Protein AF-A0A833GIF8-F1 (afdb_monomer_lite)

Radius of gyration: 29.4 Å; chains: 1; bounding box: 71×42×74 Å

Sequence (118 aa):
MQLLIRAACAVCVVIGCGAAWARPADSVVDASVTADAAQREFADEVARAGGPAADVVLTTLATAKLQPSILEAIARPAEATRSWAQYRPIFITERRIDAGVAFYREHRELIERIAREQ

pLDDT: mean 81.36, std 21.2, range [33.38, 98.75]

Secondary structure (DSSP, 8-state):
------------------------------HHHH--HHHHHHHHHHHHTT-S-HHHHHHHHHT----HHHHHHHHS-------HHHHHHHH--HHHHHHHHHHHHHTHHHHHHHHH--

Foldseek 3Di:
DDDDDDDDDDDDDDDDDDPPPPPPPPPLPQLVVVDDPVLQVVLVVCVVVVHDHSSVSSSVVSPDDDDVVVVVVVPDPPPDDDDPVRVVVVQPDPVNVVVVVVVCVVCVVVVVVVVVVD

Structure (mmCIF, N/CA/C/O backbone):
data_AF-A0A833GIF8-F1
#
_entry.id   AF-A0A833GIF8-F1
#
loop_
_atom_site.group_PDB
_atom_site.id
_atom_site.type_symbol
_atom_site.label_atom_id
_atom_site.label_alt_id
_atom_site.label_comp_id
_atom_site.label_asym_id
_atom_site.label_entity_id
_atom_site.label_seq_id
_atom_site.pdbx_PDB_ins_code
_atom_site.Cartn_x
_atom_site.Cartn_y
_atom_site.Cartn_z
_atom_site.occupancy
_atom_site.B_iso_or_equiv
_atom_site.auth_seq_id
_atom_site.auth_comp_id
_atom_site.auth_asym_id
_atom_site.auth_atom_id
_atom_site.pdbx_PDB_model_num
ATOM 1 N N . MET A 1 1 ? -49.851 -23.422 -33.318 1.00 36.06 1 MET A N 1
ATOM 2 C CA . MET A 1 1 ? -50.354 -23.499 -34.703 1.00 36.06 1 MET A CA 1
ATOM 3 C C . MET A 1 1 ? -49.179 -23.275 -35.645 1.00 36.06 1 MET A C 1
ATOM 5 O O . MET A 1 1 ? -48.773 -22.143 -35.825 1.00 36.06 1 MET A O 1
ATOM 9 N N . GLN A 1 2 ? -48.611 -24.408 -36.084 1.00 40.09 2 GLN A N 1
ATOM 10 C CA . GLN A 1 2 ? -47.790 -24.670 -37.281 1.00 40.09 2 GLN A CA 1
ATOM 11 C C . GLN A 1 2 ? -46.529 -23.802 -37.492 1.00 40.09 2 GLN A C 1
ATOM 13 O O . GLN A 1 2 ? -46.612 -22.619 -37.774 1.00 40.09 2 GLN A O 1
ATOM 18 N N . LEU A 1 3 ? -45.338 -24.349 -37.194 1.00 39.75 3 LEU A N 1
ATOM 19 C CA . LEU A 1 3 ? -44.504 -25.169 -38.107 1.00 39.75 3 LEU A CA 1
ATOM 20 C C . LEU A 1 3 ? -44.025 -24.311 -39.294 1.00 39.75 3 LEU A C 1
ATOM 22 O O . LEU A 1 3 ? -44.835 -23.816 -40.060 1.00 39.75 3 LEU A O 1
ATOM 26 N N . LEU A 1 4 ? -42.722 -24.092 -39.479 1.00 46.22 4 LEU A N 1
ATOM 27 C CA . LEU A 1 4 ? -41.887 -25.045 -40.212 1.00 46.22 4 LEU A CA 1
ATOM 28 C C . LEU A 1 4 ? -40.390 -24.880 -39.898 1.00 46.22 4 LEU A C 1
ATOM 30 O O . LEU A 1 4 ? -39.802 -23.814 -40.050 1.00 46.22 4 LEU A O 1
ATOM 34 N N . ILE A 1 5 ? -39.791 -26.011 -39.536 1.00 45.56 5 ILE A N 1
ATOM 35 C CA . ILE A 1 5 ? -38.360 -26.313 -39.533 1.00 45.56 5 ILE A CA 1
ATOM 36 C C . ILE A 1 5 ? -37.957 -26.721 -40.962 1.00 45.56 5 ILE A C 1
ATOM 38 O O . ILE A 1 5 ? -38.623 -27.562 -41.566 1.00 45.56 5 ILE A O 1
ATOM 42 N N . ARG A 1 6 ? -36.844 -26.185 -41.475 1.00 53.72 6 ARG A N 1
ATOM 43 C CA . ARG A 1 6 ? -36.006 -26.769 -42.546 1.00 53.72 6 ARG A CA 1
ATOM 44 C C . ARG A 1 6 ? -34.549 -26.495 -42.147 1.00 53.72 6 ARG A C 1
ATOM 46 O O . ARG A 1 6 ? -34.133 -25.348 -42.137 1.00 53.72 6 ARG A O 1
ATOM 53 N N . ALA A 1 7 ? -33.875 -27.418 -41.465 1.00 44.59 7 ALA A N 1
ATOM 54 C CA . ALA A 1 7 ? -33.073 -28.506 -42.036 1.00 44.59 7 ALA A CA 1
ATOM 55 C C . ALA A 1 7 ? -31.959 -28.017 -42.989 1.00 44.59 7 ALA A C 1
ATOM 57 O O . ALA A 1 7 ? -32.210 -27.694 -44.143 1.00 44.59 7 ALA A O 1
ATOM 58 N N . ALA A 1 8 ? -30.754 -27.960 -42.409 1.00 48.12 8 ALA A N 1
ATOM 59 C CA . ALA A 1 8 ? -29.404 -28.165 -42.941 1.00 48.12 8 ALA A CA 1
ATOM 60 C C . ALA A 1 8 ? -29.197 -28.346 -44.457 1.00 48.12 8 ALA A C 1
ATOM 62 O O . ALA A 1 8 ? -29.813 -29.207 -45.071 1.00 48.12 8 ALA A O 1
ATOM 63 N N . CYS A 1 9 ? -28.202 -27.629 -44.996 1.00 33.38 9 CYS A N 1
ATOM 64 C CA . CYS A 1 9 ? -27.010 -28.172 -45.674 1.00 33.38 9 CYS A CA 1
ATOM 65 C C . CYS A 1 9 ? -26.383 -27.089 -46.561 1.00 33.38 9 CYS A C 1
ATOM 67 O O . CYS A 1 9 ? -26.982 -26.703 -47.555 1.00 33.38 9 CYS A O 1
ATOM 69 N N . ALA A 1 10 ? -25.168 -26.648 -46.235 1.00 46.25 10 ALA A N 1
ATOM 70 C CA . ALA A 1 10 ? -24.066 -26.513 -47.192 1.00 46.25 10 ALA A CA 1
ATOM 71 C C . ALA A 1 10 ? -22.861 -25.910 -46.468 1.00 46.25 10 ALA A C 1
ATOM 73 O O . ALA A 1 10 ? -22.788 -24.720 -46.179 1.00 46.25 10 ALA A O 1
ATOM 74 N N . VAL A 1 11 ? -21.913 -26.787 -46.170 1.00 49.19 11 VAL A N 1
ATOM 75 C CA . VAL A 1 11 ? -20.519 -26.440 -45.940 1.00 49.19 11 VAL A CA 1
ATOM 76 C C . VAL A 1 11 ? -20.008 -25.719 -47.193 1.00 49.19 11 VAL A C 1
ATOM 78 O O . VAL A 1 11 ? -19.962 -26.326 -48.259 1.00 49.19 11 VAL A O 1
ATOM 81 N N . CYS A 1 12 ? -19.609 -24.453 -47.065 1.00 45.12 12 CYS A N 1
ATOM 82 C CA . CYS A 1 12 ? -18.686 -23.808 -47.996 1.00 45.12 12 CYS A CA 1
ATOM 83 C C . CYS A 1 12 ? -17.364 -23.591 -47.261 1.00 45.12 12 CYS A C 1
ATOM 85 O O . CYS A 1 12 ? -17.247 -22.805 -46.325 1.00 45.12 12 CYS A O 1
ATOM 87 N N . VAL A 1 13 ? -16.399 -24.394 -47.678 1.00 49.81 13 VAL A N 1
ATOM 88 C CA . VAL A 1 13 ? -15.006 -24.448 -47.255 1.00 49.81 13 VAL A CA 1
ATOM 89 C C . VAL A 1 13 ? -14.210 -23.351 -47.976 1.00 49.81 13 VAL A C 1
ATOM 91 O O . VAL A 1 13 ? -14.473 -23.061 -49.138 1.00 49.81 13 VAL A O 1
ATOM 94 N N . VAL A 1 14 ? -13.189 -22.843 -47.274 1.00 47.50 14 VAL A N 1
ATOM 95 C CA . VAL A 1 14 ? -11.968 -22.167 -47.771 1.00 47.50 14 VAL A CA 1
ATOM 96 C C . VAL A 1 14 ? -12.034 -20.658 -48.075 1.00 47.50 14 VAL A C 1
ATOM 98 O O . VAL A 1 14 ? -12.506 -20.202 -49.105 1.00 47.50 14 VAL A O 1
ATOM 101 N N . ILE A 1 15 ? -11.465 -19.914 -47.114 1.00 54.56 15 ILE A N 1
ATOM 102 C CA . ILE A 1 15 ? -10.274 -19.044 -47.230 1.00 54.56 15 ILE A CA 1
ATOM 103 C C . ILE A 1 15 ? -10.235 -18.100 -48.440 1.00 54.56 15 ILE A C 1
ATOM 105 O O . ILE A 1 15 ? -10.016 -18.514 -49.573 1.00 54.56 15 ILE A O 1
ATOM 109 N N . GLY A 1 16 ? -10.255 -16.798 -48.145 1.00 41.03 16 GLY A N 1
ATOM 110 C CA . GLY A 1 16 ? -9.874 -15.754 -49.091 1.00 41.03 16 GLY A CA 1
ATOM 111 C C . GLY A 1 16 ? -9.657 -14.398 -48.421 1.00 41.03 16 GLY A C 1
ATOM 112 O O . GLY A 1 16 ? -10.611 -13.692 -48.134 1.00 41.03 16 GLY A O 1
ATOM 113 N N . CYS A 1 17 ? -8.384 -14.074 -48.185 1.00 46.12 17 CYS A N 1
ATOM 114 C CA . CYS A 1 17 ? -7.775 -12.739 -48.184 1.00 46.12 17 CYS A CA 1
ATOM 115 C C . CYS A 1 17 ? -8.517 -11.541 -47.552 1.00 46.12 17 CYS A C 1
ATOM 117 O O . CYS A 1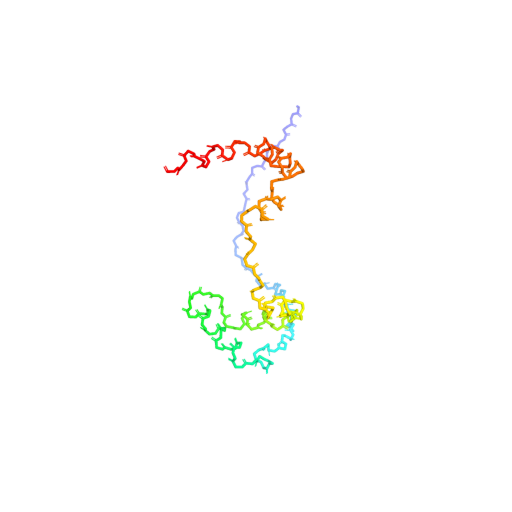 17 ? -9.331 -10.876 -48.178 1.00 46.12 17 CYS A O 1
ATOM 119 N N . GLY A 1 18 ? -7.999 -11.114 -46.396 1.00 49.09 18 GLY A N 1
ATOM 120 C CA . GLY A 1 18 ? -7.305 -9.823 -46.349 1.00 49.09 18 GLY A CA 1
ATOM 121 C C . GLY A 1 18 ? -8.160 -8.558 -46.306 1.00 49.09 18 GLY A C 1
ATOM 122 O O . GLY A 1 18 ? -8.007 -7.693 -47.157 1.00 49.09 18 GLY A O 1
ATOM 123 N N . ALA A 1 19 ? -8.930 -8.363 -45.239 1.00 51.97 19 ALA A N 1
ATOM 124 C CA . ALA A 1 19 ? -9.069 -7.022 -44.676 1.00 51.97 19 ALA A CA 1
ATOM 125 C C . ALA A 1 19 ? -8.088 -6.930 -43.506 1.00 51.97 19 ALA A C 1
ATOM 127 O O . ALA A 1 19 ? -8.445 -7.132 -42.347 1.00 51.97 19 ALA A O 1
ATOM 128 N N . ALA A 1 20 ? -6.814 -6.708 -43.836 1.00 49.66 20 ALA A N 1
ATOM 129 C CA . ALA A 1 20 ? -5.843 -6.261 -42.858 1.00 49.66 20 ALA A CA 1
ATOM 130 C C . ALA A 1 20 ? -6.366 -4.931 -42.313 1.00 49.66 20 ALA A C 1
ATOM 132 O O . ALA A 1 20 ? -6.282 -3.900 -42.981 1.00 49.66 20 ALA A O 1
ATOM 133 N N . TRP A 1 21 ? -6.942 -4.945 -41.114 1.00 53.12 21 TRP A N 1
ATOM 134 C CA . TRP A 1 21 ? -6.973 -3.738 -40.309 1.00 53.12 21 TRP A CA 1
ATOM 135 C C . TRP A 1 21 ? -5.512 -3.419 -40.024 1.00 53.12 21 TRP A C 1
ATOM 137 O O . TRP A 1 21 ? -4.908 -3.966 -39.102 1.00 53.12 21 TRP A O 1
ATOM 147 N N . ALA A 1 22 ? -4.914 -2.608 -40.894 1.00 52.16 22 ALA A N 1
ATOM 148 C CA . ALA A 1 22 ? -3.668 -1.948 -40.592 1.00 52.16 22 ALA A CA 1
ATOM 149 C C . ALA A 1 22 ? -3.943 -1.140 -39.324 1.00 52.16 22 ALA A C 1
ATOM 151 O O . ALA A 1 22 ? -4.609 -0.104 -39.367 1.00 52.16 22 ALA A O 1
ATOM 152 N N . ARG A 1 23 ? -3.487 -1.657 -38.177 1.00 61.47 23 ARG A N 1
ATOM 153 C CA . ARG A 1 23 ? -3.256 -0.802 -37.021 1.00 61.47 23 ARG A CA 1
ATOM 154 C C . ARG A 1 23 ? -2.362 0.323 -37.543 1.00 61.47 23 ARG A C 1
ATOM 156 O O . ARG A 1 23 ? -1.324 -0.004 -38.128 1.00 61.47 23 ARG A O 1
ATOM 163 N N . PRO A 1 24 ? -2.741 1.606 -37.405 1.00 51.72 24 PRO A N 1
ATOM 164 C CA . PRO A 1 24 ? -1.748 2.647 -37.573 1.00 51.72 24 PRO A CA 1
ATOM 165 C C . PRO A 1 24 ? -0.596 2.269 -36.643 1.00 51.72 24 PRO A C 1
ATOM 167 O O . PRO A 1 24 ? -0.822 1.889 -35.492 1.00 51.72 24 PRO A O 1
ATOM 170 N N . ALA A 1 25 ? 0.621 2.249 -37.181 1.00 53.94 25 ALA A N 1
ATOM 171 C CA . ALA A 1 25 ? 1.798 2.199 -36.344 1.00 53.94 25 ALA A CA 1
ATOM 172 C C . ALA A 1 25 ? 1.765 3.500 -35.545 1.00 53.94 25 ALA A C 1
ATOM 174 O O . ALA A 1 25 ? 2.202 4.540 -36.036 1.00 53.94 25 ALA A O 1
ATOM 175 N N . ASP A 1 26 ? 1.164 3.461 -34.356 1.00 52.91 26 ASP A N 1
ATOM 176 C CA . ASP A 1 26 ? 1.464 4.446 -33.337 1.00 52.91 26 ASP A CA 1
ATOM 177 C C . ASP A 1 26 ? 2.984 4.419 -33.243 1.00 52.91 26 ASP A C 1
ATOM 179 O O . ASP A 1 26 ? 3.580 3.380 -32.944 1.00 52.91 26 ASP A O 1
ATOM 183 N N . SER A 1 27 ? 3.625 5.521 -33.623 1.00 49.84 27 SER A N 1
ATOM 184 C CA . SER A 1 27 ? 5.045 5.695 -33.390 1.00 49.84 27 SER A CA 1
ATOM 185 C C . SER A 1 27 ? 5.203 5.758 -31.879 1.00 49.84 27 SER A C 1
ATOM 187 O O . SER A 1 27 ? 5.142 6.833 -31.278 1.00 49.84 27 SER A O 1
ATOM 189 N N . VAL A 1 28 ? 5.331 4.587 -31.260 1.00 51.03 28 VAL A N 1
ATOM 190 C CA . VAL A 1 28 ? 5.868 4.453 -29.921 1.00 51.03 28 VAL A CA 1
ATOM 191 C C . VAL A 1 28 ? 7.254 5.057 -30.053 1.00 51.03 28 VAL A C 1
ATOM 193 O O . VAL A 1 28 ? 8.142 4.469 -30.666 1.00 51.03 28 VAL A O 1
ATOM 196 N N . VAL A 1 29 ? 7.409 6.299 -29.590 1.00 53.78 29 VAL A N 1
ATOM 197 C CA . VAL A 1 29 ? 8.730 6.803 -29.225 1.00 53.78 29 VAL A CA 1
ATOM 198 C C . VAL A 1 29 ? 9.310 5.707 -28.360 1.00 53.78 29 VAL A C 1
ATOM 200 O O . VAL A 1 29 ? 8.718 5.383 -27.332 1.00 53.78 29 VAL A O 1
ATOM 203 N N . ASP A 1 30 ? 10.361 5.060 -28.855 1.00 56.88 30 ASP A N 1
ATOM 204 C CA . ASP A 1 30 ? 10.939 3.910 -28.190 1.00 56.88 30 ASP A CA 1
ATOM 205 C C . ASP A 1 30 ? 11.326 4.345 -26.778 1.00 56.88 30 ASP A C 1
ATOM 207 O O . ASP A 1 30 ? 12.273 5.107 -26.575 1.00 56.88 30 ASP A O 1
ATOM 211 N N . ALA A 1 31 ? 10.534 3.903 -25.804 1.00 58.94 31 ALA A N 1
ATOM 212 C CA . ALA A 1 31 ? 10.709 4.240 -24.404 1.00 58.94 31 ALA A CA 1
ATOM 213 C C . ALA A 1 31 ? 12.114 3.861 -23.917 1.00 58.94 31 ALA A C 1
ATOM 215 O O . ALA A 1 31 ? 12.628 4.480 -22.982 1.00 58.94 31 ALA A O 1
ATOM 216 N N . SER A 1 32 ? 12.760 2.897 -24.590 1.00 58.31 32 SER A N 1
ATOM 217 C CA . SER A 1 32 ? 14.136 2.487 -24.325 1.00 58.31 32 SER A CA 1
ATOM 218 C C . SER A 1 32 ? 15.166 3.593 -24.590 1.00 58.31 32 SER A C 1
ATOM 220 O O . SER A 1 32 ? 16.203 3.629 -23.918 1.00 58.31 32 SER A O 1
ATOM 222 N N . VAL A 1 33 ? 14.859 4.541 -25.485 1.00 60.31 33 VAL A N 1
ATOM 223 C CA . VAL A 1 33 ? 15.728 5.676 -25.840 1.00 60.31 33 VAL A CA 1
ATOM 224 C C . VAL A 1 33 ? 15.748 6.732 -24.732 1.00 60.31 33 VAL A C 1
ATOM 226 O O . VAL A 1 33 ? 16.770 7.382 -24.521 1.00 60.31 33 VAL A O 1
ATOM 229 N N . THR A 1 34 ? 14.647 6.890 -23.992 1.00 68.25 34 THR A N 1
ATOM 230 C CA . THR A 1 34 ? 14.540 7.832 -22.861 1.00 68.25 34 THR A CA 1
ATOM 231 C C . THR A 1 34 ? 14.795 7.195 -21.497 1.00 68.25 34 THR A C 1
ATOM 233 O O . THR A 1 34 ? 14.928 7.919 -20.513 1.00 68.25 34 THR A O 1
ATOM 236 N N . ALA A 1 35 ? 14.841 5.864 -21.424 1.00 81.38 35 ALA A N 1
ATOM 237 C CA . ALA A 1 35 ? 15.034 5.149 -20.172 1.00 81.38 35 ALA A CA 1
ATOM 238 C C . ALA A 1 35 ? 16.445 5.359 -19.602 1.00 81.38 35 ALA A C 1
ATOM 240 O O . ALA A 1 35 ? 17.430 5.439 -20.344 1.00 81.38 35 ALA A O 1
ATOM 241 N N . ASP A 1 36 ? 16.572 5.414 -18.279 1.00 90.00 36 ASP A N 1
ATOM 242 C CA . ASP A 1 36 ? 17.881 5.409 -17.626 1.00 90.00 36 ASP A CA 1
ATOM 243 C C . ASP A 1 36 ? 18.472 3.985 -17.524 1.00 90.00 36 ASP A C 1
ATOM 245 O O . ASP A 1 36 ? 17.871 2.988 -17.935 1.00 90.00 36 ASP A O 1
ATOM 249 N N . ALA A 1 37 ? 19.716 3.883 -17.044 1.00 94.38 37 ALA A N 1
ATOM 250 C CA . ALA A 1 37 ? 20.410 2.600 -16.943 1.00 94.38 37 ALA A CA 1
ATOM 251 C C . ALA A 1 37 ? 19.732 1.634 -15.959 1.00 94.38 37 ALA A C 1
ATOM 253 O O . ALA A 1 37 ? 19.657 0.443 -16.253 1.00 94.38 37 ALA A O 1
ATOM 254 N N . ALA A 1 38 ? 19.197 2.146 -14.848 1.00 94.69 38 ALA A N 1
ATOM 255 C CA . ALA A 1 38 ? 18.523 1.332 -13.844 1.00 94.69 38 ALA A CA 1
ATOM 256 C C . ALA A 1 38 ? 17.186 0.796 -14.375 1.00 94.69 38 ALA A C 1
ATOM 258 O O . ALA A 1 38 ? 16.844 -0.360 -14.141 1.00 94.69 38 ALA A O 1
ATOM 259 N N . GLN A 1 39 ? 16.453 1.599 -15.151 1.00 95.12 39 GLN A N 1
ATOM 260 C CA . GLN A 1 39 ? 15.219 1.163 -15.808 1.00 95.12 39 GLN A CA 1
ATOM 261 C C . GLN A 1 39 ? 15.466 0.036 -16.818 1.00 95.12 39 GLN A C 1
ATOM 263 O O . GLN A 1 39 ? 14.674 -0.904 -16.880 1.00 95.12 39 GLN A O 1
ATOM 268 N N . ARG A 1 40 ? 16.563 0.099 -17.586 1.00 96.19 40 ARG A N 1
ATOM 269 C CA . ARG A 1 40 ? 16.953 -0.982 -18.509 1.00 96.19 40 ARG A CA 1
ATOM 270 C C . ARG A 1 40 ? 17.363 -2.253 -17.773 1.00 96.19 40 ARG A C 1
ATOM 272 O O . ARG A 1 40 ? 16.858 -3.319 -18.099 1.00 96.19 40 ARG A O 1
ATOM 279 N N . GLU A 1 41 ? 18.214 -2.132 -16.757 1.00 97.50 41 GLU A N 1
ATOM 280 C CA . GLU A 1 41 ? 18.642 -3.278 -15.947 1.00 97.50 41 GLU A CA 1
ATOM 281 C C . GLU A 1 41 ? 17.448 -3.981 -15.287 1.00 97.50 41 GLU A C 1
ATOM 283 O O . GLU A 1 41 ? 17.333 -5.206 -15.348 1.00 97.50 41 GLU A O 1
ATOM 288 N N . PHE A 1 42 ? 16.513 -3.202 -14.738 1.00 97.56 42 PHE A N 1
ATOM 289 C CA . PHE A 1 42 ? 15.279 -3.726 -14.165 1.00 97.56 42 PHE A CA 1
ATOM 290 C C . PHE A 1 42 ? 14.400 -4.425 -15.212 1.00 97.56 42 PHE A C 1
ATOM 292 O O . PHE A 1 42 ? 13.872 -5.505 -14.953 1.00 97.56 42 PHE A O 1
ATOM 299 N N . ALA A 1 43 ? 14.249 -3.848 -16.407 1.00 97.56 43 ALA A N 1
ATOM 300 C CA . ALA A 1 43 ? 13.479 -4.468 -17.483 1.00 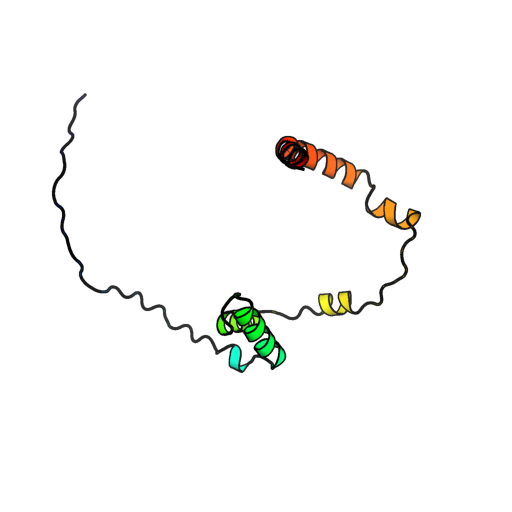97.56 43 ALA A CA 1
ATOM 301 C C . ALA A 1 43 ? 14.075 -5.823 -17.912 1.00 97.56 43 ALA A C 1
ATOM 303 O O . ALA A 1 43 ? 13.335 -6.795 -18.091 1.00 97.56 43 ALA A O 1
ATOM 304 N N . ASP A 1 44 ? 15.403 -5.912 -17.995 1.00 98.00 44 ASP A N 1
ATOM 305 C CA . ASP A 1 44 ? 16.116 -7.156 -18.297 1.00 98.00 44 ASP A CA 1
ATOM 306 C C . ASP A 1 44 ? 16.007 -8.180 -17.156 1.00 98.00 44 ASP A C 1
ATOM 308 O O . ASP A 1 44 ? 15.923 -9.388 -17.395 1.00 98.00 44 ASP A O 1
ATOM 312 N N . GLU A 1 45 ? 16.010 -7.733 -15.899 1.00 98.38 45 GLU A N 1
ATOM 313 C CA . GLU A 1 45 ? 15.762 -8.590 -14.735 1.00 98.38 45 GLU A CA 1
ATOM 314 C C . GLU A 1 45 ? 14.356 -9.196 -14.770 1.00 98.38 45 GLU A C 1
ATOM 316 O O . GLU A 1 45 ? 14.213 -10.417 -14.666 1.00 98.38 45 GLU A O 1
ATOM 321 N N . VAL A 1 46 ? 13.331 -8.369 -14.988 1.00 98.38 46 VAL A N 1
ATOM 322 C CA . VAL A 1 46 ? 11.934 -8.814 -15.076 1.00 98.38 46 VAL A CA 1
ATOM 323 C C . VAL A 1 46 ? 11.755 -9.832 -16.201 1.00 98.38 46 VAL A C 1
ATOM 325 O O . VAL A 1 46 ? 11.134 -10.876 -15.985 1.00 98.38 46 VAL A O 1
ATOM 328 N N . ALA A 1 47 ? 12.341 -9.578 -17.373 1.00 98.06 47 ALA A N 1
ATOM 329 C CA . ALA A 1 47 ? 12.279 -10.505 -18.498 1.00 98.06 47 ALA A CA 1
ATOM 330 C C . ALA A 1 47 ? 12.970 -11.844 -18.175 1.00 98.06 47 ALA A C 1
ATOM 332 O O . ALA A 1 47 ? 12.410 -12.913 -18.428 1.00 98.06 47 ALA A O 1
ATOM 333 N N . ARG A 1 48 ? 14.158 -11.813 -17.550 1.00 98.19 48 ARG A N 1
ATOM 334 C CA . ARG A 1 48 ? 14.876 -13.032 -17.125 1.00 98.19 48 ARG A CA 1
ATOM 335 C C . ARG A 1 48 ? 14.122 -13.835 -16.068 1.00 98.19 48 ARG A C 1
ATOM 337 O O . ARG A 1 48 ? 14.233 -15.058 -16.059 1.00 98.19 48 ARG A O 1
ATOM 344 N N . ALA A 1 49 ? 13.346 -13.176 -15.211 1.00 98.25 49 ALA A N 1
ATOM 345 C CA . ALA A 1 49 ? 12.508 -13.826 -14.204 1.00 98.25 49 ALA A CA 1
ATOM 346 C C . ALA A 1 49 ? 11.232 -14.478 -14.783 1.00 98.25 49 ALA A C 1
ATOM 348 O O . ALA A 1 49 ? 10.423 -15.016 -14.027 1.00 98.25 49 ALA A O 1
ATOM 349 N N . GLY A 1 50 ? 11.036 -14.443 -16.109 1.00 97.75 50 GLY A N 1
ATOM 350 C CA . GLY A 1 50 ? 9.837 -14.959 -16.777 1.00 97.75 50 GLY A CA 1
ATOM 351 C C . GLY A 1 50 ? 8.663 -13.977 -16.780 1.00 97.75 50 GLY A C 1
ATOM 352 O O . GLY A 1 50 ? 7.530 -14.377 -17.049 1.00 97.75 50 GLY A O 1
ATOM 353 N N . GLY A 1 51 ? 8.919 -12.708 -16.456 1.00 97.38 51 GLY A N 1
ATOM 354 C CA . GLY A 1 51 ? 7.953 -11.623 -16.563 1.00 97.38 51 GLY A CA 1
ATOM 355 C C . GLY A 1 51 ? 7.782 -11.108 -17.999 1.00 97.38 51 GLY A C 1
ATOM 356 O O . GLY A 1 51 ? 8.217 -11.746 -18.961 1.00 97.38 51 GLY A O 1
ATOM 357 N N . PRO A 1 52 ? 7.126 -9.945 -18.167 1.00 97.75 52 PRO A N 1
ATOM 358 C CA . PRO A 1 52 ? 6.989 -9.291 -19.466 1.00 97.75 52 PRO A CA 1
ATOM 359 C C . PRO A 1 52 ? 8.339 -9.012 -20.143 1.00 97.75 52 PRO A C 1
ATOM 361 O O . PRO A 1 52 ? 9.354 -8.828 -19.473 1.00 97.75 52 PRO A O 1
ATOM 364 N N . ALA A 1 53 ? 8.334 -8.934 -21.477 1.00 97.69 53 ALA A N 1
ATOM 365 C CA . ALA A 1 53 ? 9.514 -8.566 -22.256 1.00 97.69 53 ALA A CA 1
ATOM 366 C C . ALA A 1 53 ? 10.004 -7.147 -21.907 1.00 97.69 53 ALA A C 1
ATOM 368 O O . ALA A 1 53 ? 9.215 -6.280 -21.518 1.00 97.69 53 ALA A O 1
ATOM 369 N N . ALA A 1 54 ? 11.311 -6.911 -22.040 1.00 96.44 54 ALA A N 1
ATOM 370 C CA . ALA A 1 54 ? 11.947 -5.680 -21.574 1.00 96.44 54 ALA A CA 1
ATOM 371 C C . ALA A 1 54 ? 11.363 -4.411 -22.230 1.00 96.44 54 ALA A C 1
ATOM 373 O O . ALA A 1 54 ? 11.145 -3.408 -21.554 1.00 96.44 54 ALA A O 1
ATOM 374 N N . ASP A 1 55 ? 11.020 -4.463 -23.517 1.00 96.12 55 ASP A N 1
ATOM 375 C CA . ASP A 1 55 ? 10.373 -3.371 -24.255 1.00 96.12 55 ASP A CA 1
ATOM 376 C C . ASP A 1 55 ? 8.992 -3.006 -23.681 1.00 96.12 55 ASP A C 1
ATOM 378 O O . ASP A 1 55 ? 8.652 -1.824 -23.551 1.00 96.12 55 ASP A O 1
ATOM 382 N N . VAL A 1 56 ? 8.220 -4.012 -23.259 1.00 95.94 56 VAL A N 1
ATOM 383 C CA . VAL A 1 56 ? 6.916 -3.829 -22.605 1.00 95.94 56 VAL A CA 1
ATOM 384 C C . VAL A 1 56 ? 7.087 -3.155 -21.244 1.00 95.94 56 VAL A C 1
ATOM 386 O O . VAL A 1 56 ? 6.335 -2.234 -20.904 1.00 95.94 56 VAL A O 1
ATOM 389 N N . VAL A 1 57 ? 8.090 -3.577 -20.469 1.00 96.50 57 VAL A N 1
ATOM 390 C CA . VAL A 1 57 ? 8.405 -2.969 -19.167 1.00 96.50 57 VAL A CA 1
ATOM 391 C C . VAL A 1 57 ? 8.810 -1.505 -19.346 1.00 96.50 57 VAL A C 1
ATOM 393 O O . VAL A 1 57 ? 8.249 -0.633 -18.682 1.00 96.50 57 VAL A O 1
ATOM 396 N N . LEU A 1 58 ? 9.714 -1.210 -20.281 1.00 96.38 58 LEU A N 1
ATOM 397 C CA . LEU A 1 58 ? 10.183 0.154 -20.545 1.00 96.38 58 LEU A CA 1
ATOM 398 C C . LEU A 1 58 ? 9.056 1.065 -21.039 1.00 96.38 58 LEU A C 1
ATOM 400 O O . LEU A 1 58 ? 8.918 2.187 -20.553 1.00 96.38 58 LEU A O 1
ATOM 404 N N . THR A 1 59 ? 8.197 0.568 -21.930 1.00 95.31 59 THR A N 1
ATOM 405 C CA . THR A 1 59 ? 7.020 1.314 -22.403 1.00 95.31 59 THR A CA 1
ATOM 406 C C . THR A 1 59 ? 6.060 1.630 -21.258 1.00 95.31 59 THR A C 1
ATOM 408 O O . THR A 1 59 ? 5.539 2.741 -21.167 1.00 95.31 59 THR A O 1
ATOM 411 N N . THR A 1 60 ? 5.874 0.688 -20.332 1.00 95.19 60 THR A N 1
ATOM 412 C CA . THR A 1 60 ? 5.070 0.917 -19.124 1.00 95.19 60 THR A CA 1
ATOM 413 C C . THR A 1 60 ? 5.702 2.003 -18.249 1.00 95.19 60 THR A C 1
ATOM 415 O O . THR A 1 60 ? 5.024 2.959 -17.863 1.00 95.19 60 THR A O 1
ATOM 418 N N . LEU A 1 61 ? 7.010 1.905 -17.985 1.00 93.62 61 LEU A N 1
ATOM 419 C CA . LEU A 1 61 ? 7.755 2.867 -17.167 1.00 93.62 61 LEU A CA 1
ATOM 420 C C . LEU A 1 61 ? 7.789 4.275 -17.775 1.00 93.62 61 LEU A C 1
ATOM 422 O O . LEU A 1 61 ? 7.733 5.244 -17.023 1.00 93.62 61 LEU A O 1
ATOM 426 N N . ALA A 1 62 ? 7.798 4.413 -19.102 1.00 93.62 62 ALA A N 1
ATOM 427 C CA . ALA A 1 62 ? 7.754 5.721 -19.762 1.00 93.62 62 ALA A CA 1
ATOM 428 C C . ALA A 1 62 ? 6.464 6.508 -19.478 1.00 93.62 62 ALA A C 1
ATOM 430 O O . ALA A 1 62 ? 6.458 7.736 -19.547 1.00 93.62 62 ALA A O 1
ATOM 431 N N . THR A 1 63 ? 5.372 5.822 -19.130 1.00 92.38 63 THR A N 1
ATOM 432 C CA . THR A 1 63 ? 4.112 6.473 -18.730 1.00 92.38 63 THR A CA 1
ATOM 433 C C . THR A 1 63 ? 4.034 6.763 -17.229 1.00 92.38 63 THR A C 1
ATOM 435 O O . THR A 1 63 ? 3.143 7.496 -16.782 1.00 92.38 63 THR A O 1
ATOM 438 N N . ALA A 1 64 ? 4.953 6.203 -16.436 1.00 92.38 64 ALA A N 1
ATOM 439 C CA . ALA A 1 64 ? 4.961 6.367 -14.994 1.00 92.38 64 ALA A CA 1
ATOM 440 C C . ALA A 1 64 ? 5.336 7.803 -14.610 1.00 92.38 64 ALA A C 1
ATOM 442 O O . ALA A 1 64 ? 6.174 8.457 -15.228 1.00 92.38 64 ALA A O 1
ATOM 443 N N . LYS A 1 65 ? 4.713 8.298 -13.541 1.00 91.94 65 LYS A N 1
ATOM 444 C CA . LYS A 1 65 ? 4.992 9.626 -12.994 1.00 91.94 65 LYS A CA 1
ATOM 445 C C . LYS A 1 65 ? 5.573 9.480 -11.607 1.00 91.94 65 LYS A C 1
ATOM 447 O O . LYS A 1 65 ? 4.946 8.867 -10.741 1.00 91.94 65 LYS A O 1
ATOM 452 N N . LEU A 1 66 ? 6.729 10.100 -11.393 1.00 91.56 66 LEU A N 1
ATOM 453 C CA . LEU A 1 66 ? 7.295 10.229 -10.062 1.00 91.56 66 LEU A CA 1
ATOM 454 C C . LEU A 1 66 ? 6.323 11.017 -9.180 1.00 91.56 66 LEU A C 1
ATOM 456 O O . LEU A 1 66 ? 5.825 12.066 -9.585 1.00 91.56 66 LEU A O 1
ATOM 460 N N . GL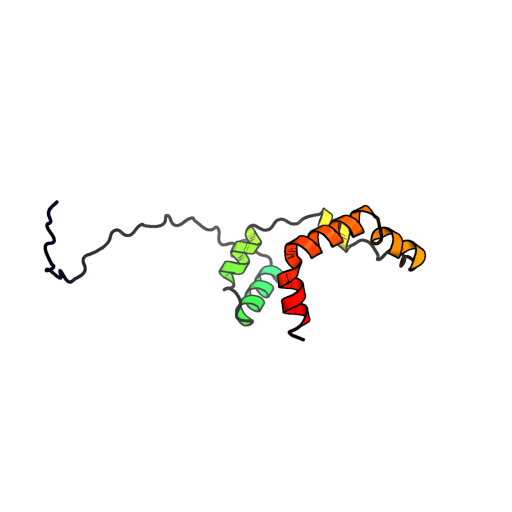N A 1 67 ? 6.051 10.500 -7.985 1.00 95.94 67 GLN A N 1
ATOM 461 C CA . GLN A 1 67 ? 5.170 11.135 -7.010 1.00 95.94 67 GLN A CA 1
ATOM 462 C C . GLN A 1 67 ? 6.029 11.708 -5.876 1.00 95.94 67 GLN A C 1
ATOM 464 O O . GLN A 1 67 ? 6.458 10.940 -5.009 1.00 95.94 67 GLN A O 1
ATOM 469 N N . PRO A 1 68 ? 6.286 13.031 -5.844 1.00 94.44 68 PRO A N 1
ATOM 470 C CA . PRO A 1 68 ? 7.110 13.641 -4.800 1.00 94.44 68 PRO A CA 1
ATOM 471 C C . PRO A 1 68 ? 6.607 13.326 -3.388 1.00 94.44 68 PRO A C 1
ATOM 473 O O . PRO A 1 68 ? 7.400 12.995 -2.516 1.00 94.44 68 PRO A O 1
ATOM 476 N N . SER A 1 69 ? 5.287 13.287 -3.184 1.00 96.00 69 SER A N 1
ATOM 477 C CA . SER A 1 69 ? 4.683 12.952 -1.889 1.00 96.00 69 SER A CA 1
ATOM 478 C C . SER A 1 69 ? 5.012 11.537 -1.400 1.00 96.00 69 SER A C 1
ATOM 480 O O . SER A 1 69 ? 5.055 11.310 -0.194 1.00 96.00 69 SER A O 1
ATOM 482 N N . ILE A 1 70 ? 5.243 10.580 -2.309 1.00 94.62 70 ILE A N 1
ATOM 483 C CA . ILE A 1 70 ? 5.666 9.215 -1.953 1.00 94.62 70 ILE A CA 1
ATOM 484 C C . ILE A 1 70 ? 7.129 9.227 -1.509 1.00 94.62 70 ILE A C 1
ATOM 486 O O . ILE A 1 70 ? 7.454 8.629 -0.484 1.00 94.62 70 ILE A O 1
ATOM 490 N N . LEU A 1 71 ? 7.994 9.941 -2.239 1.00 93.56 71 LEU A N 1
ATOM 491 C CA . LEU A 1 71 ? 9.404 10.090 -1.870 1.00 93.56 71 LEU A CA 1
ATOM 492 C C . LEU A 1 71 ? 9.562 10.793 -0.520 1.00 93.56 71 LEU A C 1
ATOM 494 O O . LEU A 1 71 ? 10.338 10.363 0.329 1.00 93.56 71 LEU A O 1
ATOM 498 N N . GLU A 1 72 ? 8.777 11.838 -0.285 1.00 93.75 72 GLU A N 1
ATOM 499 C CA . GLU A 1 72 ? 8.747 12.523 1.002 1.00 93.75 72 GLU A CA 1
ATOM 500 C C . GLU A 1 72 ? 8.216 11.621 2.119 1.00 93.75 72 GLU A C 1
ATOM 502 O O . GLU A 1 72 ? 8.732 11.665 3.233 1.00 93.75 72 GLU A O 1
ATOM 507 N N . ALA A 1 73 ? 7.194 10.801 1.854 1.00 92.75 73 ALA A N 1
ATOM 508 C CA . ALA A 1 73 ? 6.643 9.890 2.853 1.00 92.75 73 ALA A CA 1
ATOM 509 C C . ALA A 1 73 ? 7.633 8.783 3.245 1.00 92.75 73 ALA A C 1
ATOM 511 O O . ALA A 1 73 ? 7.715 8.459 4.428 1.00 92.75 73 ALA A O 1
ATOM 512 N N . ILE A 1 74 ? 8.392 8.233 2.286 1.00 91.56 74 ILE A N 1
ATOM 513 C CA . ILE A 1 74 ? 9.371 7.164 2.550 1.00 91.56 74 ILE A CA 1
ATOM 514 C C . ILE A 1 74 ? 10.679 7.688 3.159 1.00 91.56 74 ILE A C 1
ATOM 516 O O . ILE A 1 74 ? 11.329 6.967 3.909 1.00 91.56 74 ILE A O 1
ATOM 520 N N . ALA A 1 75 ? 11.060 8.939 2.872 1.00 92.19 75 ALA A N 1
ATOM 521 C CA . ALA A 1 75 ? 12.281 9.550 3.401 1.00 92.19 75 ALA A CA 1
ATOM 522 C C . ALA A 1 75 ? 12.158 10.025 4.860 1.00 92.19 75 ALA A C 1
ATOM 524 O O . ALA A 1 75 ? 13.175 10.316 5.494 1.00 92.19 75 ALA A O 1
ATOM 525 N N . ARG A 1 76 ? 10.937 10.132 5.407 1.00 88.25 76 ARG A N 1
ATOM 526 C CA . ARG A 1 76 ? 10.737 10.507 6.814 1.00 88.25 76 ARG A CA 1
ATOM 527 C C . ARG A 1 76 ? 11.402 9.464 7.718 1.00 88.25 76 ARG A C 1
ATOM 529 O O . ARG A 1 76 ? 11.104 8.278 7.571 1.00 88.25 76 ARG A O 1
ATOM 536 N N . PRO A 1 77 ? 12.259 9.879 8.672 1.00 82.69 77 PRO A N 1
ATOM 537 C CA . PRO A 1 77 ? 12.782 8.969 9.680 1.00 82.69 77 PRO A CA 1
ATOM 538 C C . PRO A 1 77 ? 11.624 8.248 10.364 1.00 82.69 77 PRO A C 1
ATOM 540 O O . PRO A 1 77 ? 10.565 8.843 10.573 1.00 82.69 77 PRO A O 1
ATOM 543 N N . ALA A 1 78 ? 11.817 6.981 10.722 1.00 73.38 78 ALA A N 1
ATOM 544 C CA . ALA A 1 78 ? 10.840 6.263 11.524 1.00 73.38 78 ALA A CA 1
ATOM 545 C C . ALA A 1 78 ? 10.701 6.971 12.884 1.00 73.38 78 ALA A C 1
ATOM 547 O O . ALA A 1 78 ? 11.504 6.761 13.793 1.00 73.38 78 ALA A O 1
ATOM 548 N N . GLU A 1 79 ? 9.726 7.873 13.004 1.00 71.19 79 GLU A N 1
ATOM 549 C CA . GLU A 1 79 ? 9.417 8.531 14.268 1.00 71.19 79 GLU A CA 1
ATOM 550 C C . GLU A 1 79 ? 8.945 7.496 15.304 1.00 71.19 79 GLU A C 1
ATOM 552 O O . GLU A 1 79 ? 8.446 6.422 14.962 1.00 71.19 79 GLU A O 1
ATOM 557 N N . ALA A 1 80 ? 9.149 7.830 16.581 1.00 64.81 80 ALA A N 1
ATOM 558 C CA . ALA A 1 80 ? 9.063 6.942 17.738 1.00 64.81 80 ALA A CA 1
ATOM 559 C C . ALA A 1 80 ? 7.901 5.927 17.712 1.00 64.81 80 ALA A C 1
ATOM 561 O O . ALA A 1 80 ? 6.738 6.264 17.471 1.00 64.81 80 ALA A O 1
ATOM 562 N N . THR A 1 81 ? 8.216 4.679 18.070 1.00 78.31 81 THR A N 1
ATOM 563 C CA . THR A 1 81 ? 7.241 3.605 18.274 1.00 78.31 81 THR A CA 1
ATOM 564 C C . THR A 1 81 ? 6.215 4.032 19.320 1.00 78.31 81 THR A C 1
ATOM 566 O O . THR A 1 81 ? 6.533 4.161 20.503 1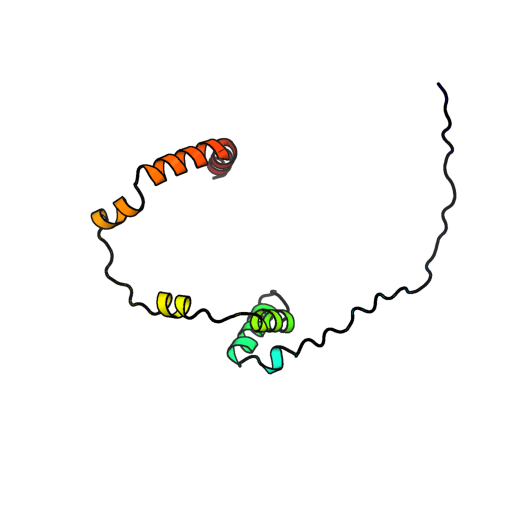.00 78.31 81 THR A O 1
ATOM 569 N N . ARG A 1 82 ? 4.964 4.248 18.897 1.00 84.12 82 ARG A N 1
ATOM 570 C CA . ARG A 1 82 ? 3.845 4.460 19.827 1.00 84.12 82 ARG A CA 1
ATOM 571 C C . ARG A 1 82 ? 3.784 3.290 20.807 1.00 84.12 82 ARG A C 1
ATOM 573 O O . ARG A 1 82 ? 3.859 2.135 20.387 1.00 84.12 82 ARG A O 1
ATOM 580 N N . SER A 1 83 ? 3.594 3.571 22.096 1.00 93.25 83 SER A N 1
ATOM 581 C CA . SER A 1 83 ? 3.301 2.499 23.051 1.00 93.25 83 SER A CA 1
ATOM 582 C C . SER A 1 83 ? 1.995 1.802 22.658 1.00 93.25 83 SER A C 1
ATOM 584 O O . SER A 1 83 ? 1.138 2.394 21.996 1.00 93.25 83 SER A O 1
ATOM 586 N N . TRP A 1 84 ? 1.793 0.553 23.086 1.00 92.25 84 TRP A N 1
ATOM 587 C CA . TRP A 1 84 ? 0.549 -0.159 22.768 1.00 92.25 84 TRP A CA 1
ATOM 588 C C . TRP A 1 84 ? -0.701 0.617 23.215 1.00 92.25 84 TRP A C 1
ATOM 590 O O . TRP A 1 84 ? -1.681 0.698 22.475 1.00 92.25 84 TRP A O 1
ATOM 600 N N . ALA A 1 85 ? -0.633 1.267 24.381 1.00 95.12 85 ALA A N 1
ATOM 601 C CA . ALA A 1 85 ? -1.705 2.112 24.899 1.00 95.12 85 ALA A CA 1
ATOM 602 C C . ALA A 1 85 ? -2.033 3.300 23.973 1.00 95.12 85 ALA A C 1
ATOM 604 O O . ALA A 1 85 ? -3.196 3.669 23.849 1.00 95.12 85 ALA A O 1
ATOM 605 N N . GLN A 1 86 ? -1.033 3.867 23.290 1.00 94.00 86 GLN A N 1
ATOM 606 C CA . GLN A 1 86 ? -1.213 4.948 22.312 1.00 94.00 86 GLN A CA 1
ATOM 607 C C . GLN A 1 86 ? -1.645 4.433 20.930 1.00 94.00 86 GLN A C 1
ATOM 609 O O . GLN A 1 86 ? -2.315 5.148 20.188 1.00 94.00 86 GLN A O 1
ATOM 614 N N . TYR A 1 87 ? -1.257 3.209 20.563 1.00 94.19 87 TYR A N 1
ATOM 615 C CA . TYR A 1 87 ? -1.522 2.634 19.243 1.00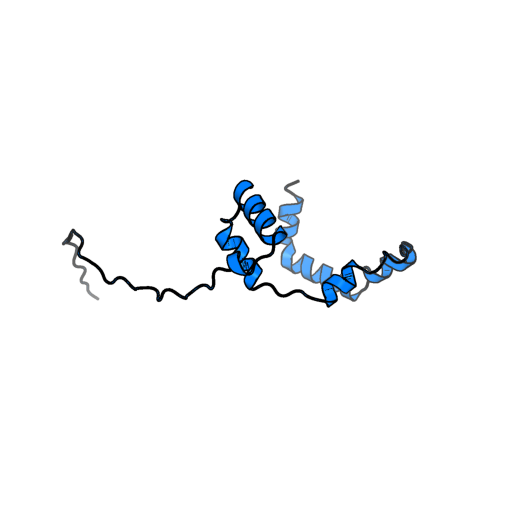 94.19 87 TYR A CA 1
ATOM 616 C C . TYR A 1 87 ? -2.918 2.004 19.136 1.00 94.19 87 TYR A C 1
ATOM 618 O O . TYR A 1 87 ? -3.640 2.253 18.170 1.00 94.19 87 TYR A O 1
ATOM 626 N N . ARG A 1 88 ? -3.337 1.221 20.141 1.00 96.00 88 ARG A N 1
ATOM 627 C CA . ARG A 1 88 ? -4.621 0.495 20.147 1.00 96.00 88 ARG A CA 1
ATOM 628 C C . ARG A 1 88 ? -5.839 1.382 19.833 1.00 96.00 88 ARG A C 1
ATOM 630 O O . ARG A 1 88 ? -6.669 0.949 19.028 1.00 96.00 88 ARG A O 1
ATOM 637 N N . PRO A 1 89 ? -5.978 2.600 20.396 1.00 96.69 89 PRO A N 1
ATOM 638 C CA . PRO A 1 89 ? -7.150 3.442 20.145 1.00 96.69 89 PRO A CA 1
ATOM 639 C C . PRO A 1 89 ? -7.293 3.907 18.686 1.00 96.69 89 PRO A C 1
ATOM 641 O O . PRO A 1 89 ? -8.386 4.288 18.285 1.00 96.69 89 PRO A O 1
ATOM 644 N N . ILE A 1 90 ? -6.233 3.840 17.865 1.00 95.38 90 ILE A N 1
ATOM 645 C CA . ILE A 1 90 ? -6.285 4.185 16.428 1.00 95.38 90 ILE A CA 1
ATOM 646 C C . ILE A 1 90 ? -7.175 3.193 15.649 1.00 95.38 90 ILE A C 1
ATOM 648 O O . ILE A 1 90 ? -7.810 3.553 14.649 1.00 95.38 90 ILE A O 1
ATOM 652 N N . PHE A 1 91 ? -7.236 1.938 16.108 1.00 97.19 91 PHE A N 1
ATOM 653 C CA . PHE A 1 91 ? -7.932 0.842 15.426 1.00 97.19 91 PHE A CA 1
ATOM 654 C C . PHE A 1 91 ? -9.190 0.377 16.152 1.00 97.19 91 PHE A C 1
ATOM 656 O O . PHE A 1 91 ? -10.168 0.025 15.495 1.00 97.19 91 PHE A O 1
ATOM 663 N N . ILE A 1 92 ? -9.188 0.384 17.485 1.00 97.38 92 ILE A N 1
ATOM 664 C CA . ILE A 1 92 ? -10.335 -0.062 18.278 1.00 97.38 92 ILE A CA 1
ATOM 665 C C . ILE A 1 92 ? -11.227 1.140 18.578 1.00 97.38 92 ILE A C 1
ATOM 667 O O . ILE A 1 92 ? -11.166 1.728 19.656 1.00 97.38 92 ILE A O 1
ATOM 671 N N . THR A 1 93 ? -12.028 1.510 17.584 1.00 98.06 93 THR A N 1
ATOM 672 C CA . THR A 1 93 ? -13.041 2.567 17.672 1.00 98.06 93 THR A CA 1
ATOM 673 C C . THR A 1 93 ? -14.411 1.989 17.345 1.00 98.06 93 THR A C 1
ATOM 675 O O . THR A 1 93 ? -14.495 1.054 16.548 1.00 98.06 93 THR A O 1
ATOM 678 N N . GLU A 1 94 ? -15.482 2.558 17.903 1.00 98.44 94 GLU A N 1
ATOM 679 C CA . GLU A 1 94 ? -16.865 2.123 17.625 1.00 98.44 94 GLU A CA 1
ATOM 680 C C . GLU A 1 94 ? -17.137 2.075 16.117 1.00 98.44 94 GLU A C 1
ATOM 682 O O . GLU A 1 94 ? -17.498 1.034 15.581 1.00 98.44 94 GLU A O 1
ATOM 687 N N . ARG A 1 95 ? -16.766 3.140 15.391 1.00 98.31 95 ARG A N 1
ATOM 688 C CA . ARG A 1 95 ? -16.890 3.209 13.926 1.00 98.31 95 ARG A CA 1
ATOM 689 C C . ARG A 1 95 ? -16.233 2.027 13.199 1.00 98.31 95 ARG A C 1
ATOM 691 O O . ARG A 1 95 ? -16.783 1.530 12.219 1.00 98.31 95 ARG A O 1
ATOM 698 N N . ARG A 1 96 ? -15.023 1.618 13.603 1.00 98.44 96 ARG A N 1
ATOM 699 C CA . ARG A 1 96 ? -14.311 0.498 12.959 1.00 98.44 96 ARG A CA 1
ATOM 700 C C . ARG A 1 96 ? -14.904 -0.852 13.364 1.00 98.44 96 ARG A C 1
ATOM 702 O O . ARG A 1 96 ? -14.931 -1.750 12.529 1.00 98.44 96 ARG A O 1
ATOM 709 N N . ILE A 1 97 ? -15.381 -0.981 14.602 1.00 98.69 97 ILE A N 1
ATOM 710 C CA . ILE A 1 97 ? -16.064 -2.184 15.094 1.00 98.69 97 ILE A CA 1
ATOM 711 C C . ILE A 1 97 ? -17.365 -2.392 14.319 1.00 98.69 97 ILE A C 1
ATOM 713 O O . ILE A 1 97 ? -17.558 -3.465 13.752 1.00 98.69 97 ILE A O 1
ATOM 717 N N . ASP A 1 98 ? -18.202 -1.363 14.208 1.00 98.69 98 ASP A N 1
ATOM 718 C CA . ASP A 1 98 ? -19.483 -1.442 13.502 1.00 98.69 98 ASP A CA 1
ATOM 719 C C . ASP A 1 98 ? -19.289 -1.768 12.018 1.00 98.69 98 ASP A C 1
ATOM 721 O O . ASP A 1 98 ? -19.963 -2.646 11.476 1.00 98.69 98 ASP A O 1
ATOM 725 N N . ALA A 1 99 ? -18.305 -1.130 11.372 1.00 98.62 99 ALA A N 1
ATOM 726 C CA . ALA A 1 99 ? -17.933 -1.444 9.994 1.00 98.62 99 ALA A CA 1
ATOM 727 C C . ALA A 1 99 ? -17.431 -2.892 9.844 1.00 98.62 99 ALA A C 1
ATOM 729 O O . ALA A 1 99 ? -17.788 -3.568 8.882 1.00 98.62 99 ALA A O 1
ATOM 730 N N . GLY A 1 100 ? -16.641 -3.392 10.801 1.00 98.50 100 GLY A N 1
ATOM 731 C CA . GLY A 1 100 ? -16.180 -4.781 10.818 1.00 98.50 100 GLY A CA 1
ATOM 732 C C . GLY A 1 100 ? -17.319 -5.784 11.012 1.00 98.50 100 GLY A C 1
ATOM 733 O O . GLY A 1 100 ? -17.352 -6.810 10.336 1.00 98.50 100 GLY A O 1
ATOM 734 N N . VAL A 1 101 ? -18.289 -5.476 11.878 1.00 98.62 101 VAL A N 1
ATOM 735 C CA . VAL A 1 101 ? -19.501 -6.291 12.068 1.00 98.62 101 VAL A CA 1
ATOM 736 C C . VAL A 1 101 ? -20.341 -6.316 10.793 1.00 98.62 101 VAL A C 1
ATOM 738 O O . VAL A 1 101 ? -20.811 -7.386 10.405 1.00 98.62 101 VAL A O 1
ATOM 741 N N . ALA A 1 102 ? -20.520 -5.171 10.130 1.00 98.69 102 ALA A N 1
ATOM 742 C CA . ALA A 1 102 ? -21.230 -5.096 8.856 1.00 98.69 102 ALA A CA 1
ATOM 743 C C . ALA A 1 102 ? -20.528 -5.933 7.773 1.00 98.69 102 ALA A C 1
ATOM 745 O O . ALA A 1 102 ? -21.163 -6.806 7.185 1.00 98.69 102 ALA A O 1
ATOM 746 N N . PHE A 1 103 ? -19.214 -5.752 7.601 1.00 98.69 103 PHE A N 1
ATOM 747 C CA . PHE A 1 103 ? -18.397 -6.521 6.658 1.00 98.69 103 PHE A CA 1
ATOM 748 C C . PHE A 1 103 ? -18.465 -8.032 6.929 1.00 98.69 103 PHE A C 1
ATOM 750 O O . PHE A 1 103 ? -18.660 -8.827 6.012 1.00 98.69 103 PHE A O 1
ATOM 757 N N . TYR A 1 104 ? -18.353 -8.445 8.197 1.00 98.44 104 TYR A N 1
ATOM 758 C CA . TYR A 1 104 ? -18.454 -9.857 8.564 1.00 98.44 104 TYR A CA 1
ATOM 759 C C . TYR A 1 104 ? -19.834 -10.432 8.242 1.00 98.44 1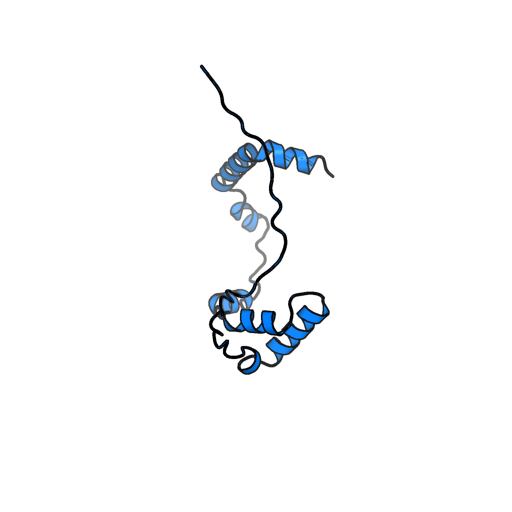04 TYR A C 1
ATOM 761 O O . TYR A 1 104 ? -19.922 -11.538 7.722 1.00 98.44 104 TYR A O 1
ATOM 769 N N . ARG A 1 105 ? -20.914 -9.696 8.535 1.00 98.56 105 ARG A N 1
ATOM 770 C CA . ARG A 1 105 ? -22.283 -10.138 8.227 1.00 98.56 105 ARG A CA 1
ATOM 771 C C . ARG A 1 105 ? -22.505 -10.282 6.723 1.00 98.56 105 ARG A C 1
ATOM 773 O O . ARG A 1 105 ? -23.113 -11.264 6.314 1.00 98.56 105 ARG A O 1
ATOM 780 N N . GLU A 1 106 ? -22.001 -9.341 5.930 1.00 98.75 106 GLU A N 1
ATOM 781 C CA . GLU A 1 106 ? -22.106 -9.361 4.467 1.00 98.75 106 GLU A CA 1
ATOM 782 C C . GLU A 1 106 ? -21.349 -10.543 3.846 1.00 98.75 106 GLU A C 1
ATOM 784 O O . GLU A 1 106 ? -21.864 -11.215 2.955 1.00 98.75 106 GLU A O 1
ATOM 789 N N . HIS A 1 107 ? -20.147 -10.846 4.342 1.00 98.56 107 HIS A N 1
ATOM 790 C CA . HIS A 1 107 ? -19.269 -11.871 3.765 1.00 98.56 107 HIS A CA 1
ATOM 791 C C . HIS A 1 107 ? -19.174 -13.147 4.603 1.00 98.56 107 HIS A C 1
ATOM 793 O O . HIS A 1 107 ? -18.212 -13.911 4.476 1.00 98.56 107 HIS A O 1
ATOM 799 N N . ARG A 1 108 ? -20.163 -13.389 5.466 1.00 98.31 108 ARG A N 1
ATOM 800 C CA . ARG A 1 108 ? -20.108 -14.438 6.487 1.00 98.31 108 ARG A CA 1
ATOM 801 C C . ARG A 1 108 ? -19.786 -15.809 5.907 1.00 98.31 108 ARG A C 1
ATOM 803 O O . ARG A 1 108 ? -18.881 -16.475 6.396 1.00 98.31 108 ARG A O 1
ATOM 810 N N . GLU A 1 109 ? -20.491 -16.209 4.853 1.00 98.25 109 GLU A N 1
ATOM 811 C CA . GLU A 1 109 ? -20.320 -17.524 4.226 1.00 98.25 109 GLU A CA 1
ATOM 812 C C . GLU A 1 109 ? -18.902 -17.726 3.680 1.00 98.25 109 GLU A C 1
ATOM 814 O O . GLU A 1 109 ? -18.300 -18.781 3.883 1.00 98.25 109 GLU A O 1
ATOM 819 N N . LEU A 1 110 ? -18.344 -16.699 3.028 1.00 97.81 110 LEU A N 1
ATOM 820 C CA . LEU A 1 110 ? -16.983 -16.721 2.493 1.00 97.81 110 LEU A CA 1
ATOM 821 C C . LEU A 1 110 ? -15.952 -16.851 3.616 1.00 97.81 110 LEU A C 1
ATOM 823 O O . LEU A 1 110 ? -15.068 -17.704 3.540 1.00 97.81 110 LEU A O 1
ATOM 827 N N . ILE A 1 111 ? -16.080 -16.014 4.649 1.00 97.81 111 ILE A N 1
ATOM 828 C CA . ILE A 1 111 ? -15.167 -16.004 5.796 1.00 97.81 111 ILE A CA 1
ATOM 829 C C . ILE A 1 111 ? -15.222 -17.354 6.518 1.00 97.81 111 ILE A C 1
ATOM 831 O O . ILE A 1 111 ? -14.181 -17.937 6.810 1.00 97.81 111 ILE A O 1
ATOM 835 N N . GLU A 1 112 ? -16.421 -17.885 6.763 1.00 97.44 112 GLU A N 1
ATOM 836 C CA . GLU A 1 112 ? -16.599 -19.176 7.427 1.00 97.44 112 GLU A CA 1
ATOM 837 C C . GLU A 1 112 ? -16.094 -20.352 6.583 1.00 97.44 112 GLU A C 1
ATOM 839 O O . GLU A 1 112 ? -15.578 -21.317 7.146 1.00 97.44 112 GLU A O 1
ATOM 844 N N . ARG A 1 113 ? -16.216 -20.295 5.250 1.00 98.00 113 ARG A N 1
ATOM 845 C CA . ARG A 1 113 ? -15.630 -21.305 4.359 1.00 98.00 113 ARG A CA 1
ATOM 846 C C . ARG A 1 113 ? -14.110 -21.328 4.487 1.00 98.00 113 ARG A C 1
ATOM 848 O O . ARG A 1 113 ? -13.568 -22.373 4.824 1.00 98.00 113 ARG A O 1
ATOM 855 N N . ILE A 1 114 ? -13.454 -20.185 4.290 1.00 97.81 114 ILE A N 1
ATOM 856 C CA . ILE A 1 114 ? -11.986 -20.087 4.340 1.00 97.81 114 ILE A CA 1
ATOM 857 C C . ILE A 1 114 ? -11.462 -20.470 5.730 1.00 97.81 114 ILE A C 1
ATOM 859 O O . ILE A 1 114 ? -10.464 -21.172 5.842 1.00 97.81 114 ILE A O 1
ATOM 863 N N . ALA A 1 115 ? -12.160 -20.082 6.803 1.00 96.12 115 ALA A N 1
ATOM 864 C CA . ALA A 1 115 ? -11.763 -20.431 8.168 1.00 96.12 115 ALA A CA 1
ATOM 865 C C . ALA A 1 115 ? -11.706 -21.951 8.431 1.00 96.12 115 ALA A C 1
ATOM 867 O O . ALA A 1 115 ? -11.006 -22.371 9.356 1.00 96.12 115 ALA A O 1
ATOM 868 N N . ARG A 1 116 ? -12.433 -22.759 7.641 1.00 96.38 116 ARG A N 1
ATOM 869 C CA . ARG A 1 116 ? -12.449 -24.232 7.709 1.00 96.38 116 ARG A CA 1
ATOM 870 C C . ARG A 1 116 ? -11.425 -24.909 6.796 1.00 96.38 116 ARG A C 1
ATOM 872 O O . ARG A 1 116 ? -11.224 -26.107 6.942 1.00 96.38 116 ARG A O 1
ATOM 879 N N . GLU A 1 117 ? -10.809 -24.179 5.871 1.00 92.81 117 GLU A N 1
ATOM 880 C CA . GLU A 1 117 ? -9.833 -24.705 4.901 1.00 92.81 117 GLU A CA 1
ATOM 881 C C . GLU A 1 117 ? -8.387 -24.706 5.447 1.00 92.81 117 GLU A C 1
ATOM 883 O O . GLU A 1 117 ? -7.444 -24.793 4.665 1.00 92.81 117 GLU A O 1
ATOM 888 N N . GLN A 1 118 ? -8.211 -24.590 6.771 1.00 60.12 118 GLN A N 1
ATOM 889 C CA . GLN A 1 118 ? -6.900 -24.580 7.440 1.00 60.12 118 GLN A CA 1
ATOM 890 C C . GLN A 1 118 ? -6.211 -25.944 7.453 1.00 60.12 118 GLN A C 1
ATOM 892 O O . GLN A 1 118 ? -6.894 -26.948 7.759 1.00 60.12 118 GLN A O 1
#